Protein AF-A0A6N7IDD4-F1 (afdb_monomer_lite)

Structure (mmCIF, N/CA/C/O backbone):
data_AF-A0A6N7IDD4-F1
#
_entry.id   AF-A0A6N7IDD4-F1
#
loop_
_atom_site.group_PDB
_atom_site.id
_atom_site.type_symbol
_atom_site.label_atom_id
_atom_site.label_alt_id
_atom_site.label_comp_id
_atom_site.label_asym_id
_atom_site.label_entity_id
_atom_site.label_seq_id
_atom_site.pdbx_PDB_ins_code
_atom_site.Cartn_x
_atom_site.Cartn_y
_atom_site.Cartn_z
_atom_site.occupancy
_atom_site.B_iso_or_equiv
_atom_site.auth_seq_id
_atom_site.auth_comp_id
_atom_site.auth_asym_id
_atom_site.auth_atom_id
_atom_site.pdbx_PDB_model_num
ATOM 1 N N . MET A 1 1 ? -12.975 40.040 -23.664 1.00 35.69 1 MET A N 1
ATOM 2 C CA . MET A 1 1 ? -12.461 38.823 -24.323 1.00 35.69 1 MET A CA 1
ATOM 3 C C . MET A 1 1 ? -10.948 38.962 -24.299 1.00 35.69 1 MET A C 1
ATOM 5 O O . MET A 1 1 ? -10.436 39.819 -25.000 1.00 35.69 1 MET A O 1
ATOM 9 N N . VAL A 1 2 ? -10.286 38.332 -23.324 1.00 35.81 2 VAL A N 1
ATOM 10 C CA . VAL A 1 2 ? -8.895 38.645 -22.943 1.00 35.81 2 VAL A CA 1
ATOM 11 C C . VAL A 1 2 ? -7.975 37.572 -23.513 1.00 35.81 2 VAL A C 1
ATOM 13 O O . VAL A 1 2 ? -8.141 36.395 -23.203 1.00 35.81 2 VAL A O 1
ATOM 16 N N . GLU A 1 3 ? -7.048 37.994 -24.367 1.00 39.72 3 GLU A N 1
ATOM 17 C CA . GLU A 1 3 ? -5.999 37.174 -24.970 1.00 39.72 3 GLU A CA 1
ATOM 18 C C . GLU A 1 3 ? -4.952 36.795 -23.913 1.00 39.72 3 GLU A C 1
ATOM 20 O O . GLU A 1 3 ? -4.379 37.665 -23.254 1.00 39.72 3 GLU A O 1
ATOM 25 N N . TRP A 1 4 ? -4.687 35.498 -23.751 1.00 29.59 4 TRP A N 1
ATOM 26 C CA . TRP A 1 4 ? -3.621 34.998 -22.884 1.00 29.59 4 TRP A CA 1
ATOM 27 C C . TRP A 1 4 ? -2.381 34.690 -23.724 1.00 29.59 4 TRP A C 1
ATOM 29 O O . TRP A 1 4 ? -2.370 33.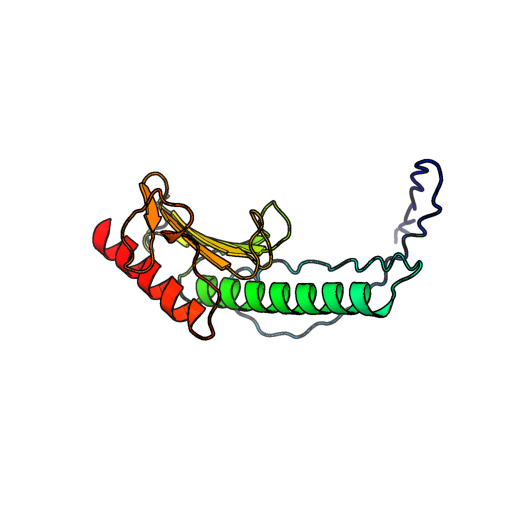772 -24.538 1.00 29.59 4 TRP A O 1
ATOM 39 N N . TRP A 1 5 ? -1.328 35.478 -23.514 1.00 35.47 5 TRP A N 1
ATOM 40 C CA . TRP A 1 5 ? 0.015 35.221 -24.026 1.00 35.47 5 TRP A CA 1
ATOM 41 C C . TRP A 1 5 ? 0.727 34.198 -23.132 1.00 35.47 5 TRP A C 1
ATOM 43 O O . TRP A 1 5 ? 1.014 34.484 -21.968 1.00 35.47 5 TRP A O 1
ATOM 53 N N . THR A 1 6 ? 1.082 33.033 -23.671 1.00 40.97 6 THR A N 1
ATOM 54 C CA . THR A 1 6 ? 1.948 32.064 -22.981 1.00 40.97 6 THR A CA 1
ATOM 55 C C . THR A 1 6 ? 3.406 32.520 -23.086 1.00 40.97 6 THR A C 1
ATOM 57 O O . THR A 1 6 ? 4.020 32.462 -24.150 1.00 40.97 6 THR A O 1
ATOM 60 N N . ARG A 1 7 ? 3.982 33.002 -21.978 1.00 33.78 7 ARG A N 1
ATOM 61 C CA . ARG A 1 7 ? 5.420 33.304 -21.874 1.00 33.78 7 ARG A CA 1
ATOM 62 C C . ARG A 1 7 ? 6.215 32.009 -21.693 1.00 33.78 7 ARG A C 1
ATOM 64 O O . ARG A 1 7 ? 6.187 31.415 -20.620 1.00 33.78 7 ARG A O 1
ATOM 71 N N . VAL A 1 8 ? 6.981 31.623 -22.711 1.00 34.56 8 VAL A N 1
ATOM 72 C CA . VAL A 1 8 ? 8.022 30.589 -22.610 1.00 34.56 8 VAL A CA 1
ATOM 73 C C . VAL A 1 8 ? 9.235 31.193 -21.898 1.00 34.56 8 VAL A C 1
ATOM 75 O O . VAL A 1 8 ? 9.776 32.211 -22.332 1.00 34.56 8 VAL A O 1
ATOM 78 N N . ARG A 1 9 ? 9.651 30.600 -20.775 1.00 32.38 9 ARG A N 1
ATOM 79 C CA . ARG A 1 9 ? 10.852 31.002 -20.031 1.00 32.38 9 ARG A CA 1
ATOM 80 C C . ARG A 1 9 ? 11.969 30.007 -20.345 1.00 32.38 9 ARG A C 1
ATOM 82 O O . ARG A 1 9 ? 11.974 28.895 -19.834 1.00 32.38 9 ARG A O 1
ATOM 89 N N . THR A 1 10 ? 12.906 30.411 -21.196 1.00 33.56 10 THR A N 1
ATOM 90 C CA . THR A 1 10 ? 14.133 29.657 -21.482 1.00 33.56 10 THR A CA 1
ATOM 91 C C . THR A 1 10 ? 15.053 29.719 -20.265 1.00 33.56 10 THR A C 1
ATOM 93 O O . THR A 1 10 ? 15.532 30.796 -19.911 1.00 33.56 10 THR A O 1
ATOM 96 N N . VAL A 1 11 ? 15.304 28.584 -19.613 1.00 31.11 11 VAL A N 1
ATOM 97 C CA . VAL A 1 11 ? 16.362 28.459 -18.601 1.00 31.11 11 VAL A CA 1
ATOM 98 C C . VAL A 1 11 ? 17.594 27.884 -19.294 1.00 31.11 11 VAL A C 1
ATOM 100 O O . VAL A 1 11 ? 17.618 26.725 -19.691 1.00 31.11 11 VAL A O 1
ATOM 103 N N . LEU A 1 12 ? 18.604 28.733 -19.477 1.00 25.69 12 LEU A N 1
ATOM 104 C CA . LEU A 1 12 ? 19.916 28.364 -19.999 1.00 25.69 12 LEU A CA 1
ATOM 105 C C . LEU A 1 12 ? 20.756 27.804 -18.843 1.00 25.69 12 LEU A C 1
ATOM 107 O O . LEU A 1 12 ? 21.299 28.562 -18.043 1.00 25.69 12 LEU A O 1
ATOM 111 N N . VAL A 1 13 ? 20.860 26.478 -18.755 1.00 32.22 13 VAL A N 1
ATOM 112 C CA . VAL A 1 13 ? 21.960 25.817 -18.040 1.00 32.22 13 VAL A CA 1
ATOM 113 C C . VAL A 1 13 ? 22.986 25.419 -19.095 1.00 32.22 13 VAL A C 1
ATOM 115 O O . VAL A 1 13 ? 22.638 24.878 -20.143 1.00 32.22 13 VAL A O 1
ATOM 118 N N . ALA A 1 14 ? 24.238 25.796 -18.854 1.00 32.88 14 ALA A N 1
ATOM 119 C CA . ALA A 1 14 ? 25.341 25.697 -19.795 1.00 32.88 14 ALA A CA 1
ATOM 120 C C . ALA A 1 14 ? 25.408 24.332 -20.511 1.00 32.88 14 ALA A C 1
ATOM 122 O O . ALA A 1 14 ? 25.533 23.292 -19.872 1.00 32.88 14 ALA A O 1
ATOM 123 N N . GLY A 1 15 ? 25.391 24.366 -21.847 1.00 32.06 15 GLY A N 1
ATOM 124 C CA . GLY A 1 15 ? 25.957 23.305 -22.685 1.00 32.06 15 GLY A CA 1
ATOM 125 C C . GLY A 1 15 ? 24.998 22.358 -23.407 1.00 32.06 15 GLY A C 1
ATOM 126 O O . GLY A 1 15 ? 25.476 21.619 -24.260 1.00 32.06 15 GLY A O 1
ATOM 127 N N . VAL A 1 16 ? 23.683 22.388 -23.164 1.00 29.36 16 VAL A N 1
ATOM 128 C CA . VAL A 1 16 ? 22.713 21.591 -23.944 1.00 29.36 16 VAL A CA 1
ATOM 129 C C . VAL A 1 16 ? 21.457 22.420 -24.193 1.00 29.36 16 VAL A C 1
ATOM 131 O O . VAL A 1 16 ? 20.742 22.783 -23.262 1.00 29.36 16 VAL A O 1
ATOM 134 N N . ALA A 1 17 ? 21.182 22.741 -25.458 1.00 31.17 17 ALA A N 1
ATOM 135 C CA . ALA A 1 17 ? 19.920 23.351 -25.856 1.00 31.17 17 ALA A CA 1
ATOM 136 C C . ALA A 1 17 ? 18.807 22.294 -25.769 1.00 31.17 17 ALA A C 1
ATOM 138 O O . ALA A 1 17 ? 18.526 21.593 -26.736 1.00 31.17 17 ALA A O 1
ATOM 139 N N . ALA A 1 18 ? 18.193 22.150 -24.595 1.00 32.88 18 ALA A N 1
ATOM 140 C CA . ALA A 1 18 ? 16.966 21.382 -24.448 1.00 32.88 18 ALA A CA 1
ATOM 141 C C . ALA A 1 18 ? 15.795 22.232 -24.963 1.00 32.88 18 ALA A C 1
ATOM 143 O O . ALA A 1 18 ? 15.395 23.213 -24.333 1.00 32.88 18 ALA A O 1
ATOM 144 N N . ILE A 1 19 ? 15.264 21.881 -26.134 1.00 32.31 19 ILE A N 1
ATOM 145 C CA . ILE A 1 19 ? 13.987 22.413 -26.612 1.00 32.31 19 ILE A CA 1
ATOM 146 C C . ILE A 1 19 ? 12.893 21.583 -25.940 1.00 32.31 19 ILE A C 1
ATOM 148 O O . ILE A 1 19 ? 12.692 20.418 -26.273 1.00 32.31 19 ILE A O 1
ATOM 152 N N . LEU A 1 20 ? 12.202 22.185 -24.973 1.00 31.09 20 LEU A N 1
ATOM 153 C CA . LEU A 1 20 ? 11.017 21.605 -24.352 1.00 31.09 20 LEU A CA 1
ATOM 154 C C . LEU A 1 20 ? 9.828 21.837 -25.298 1.00 31.09 20 LEU A C 1
ATOM 156 O O . LEU A 1 20 ? 9.306 22.949 -25.377 1.00 31.09 20 LEU A O 1
ATOM 160 N N . VAL A 1 21 ? 9.426 20.815 -26.053 1.00 30.12 21 VAL A N 1
ATOM 161 C CA . VAL A 1 21 ? 8.159 20.836 -26.798 1.00 30.12 21 VAL A CA 1
ATOM 162 C C . VAL A 1 21 ? 7.121 20.110 -25.953 1.00 30.12 21 VAL A C 1
ATOM 164 O O . VAL A 1 21 ? 7.174 18.892 -25.816 1.00 30.12 21 VAL A O 1
ATOM 167 N N . ALA A 1 22 ? 6.192 20.863 -25.367 1.00 29.69 22 ALA A N 1
ATOM 168 C CA . ALA A 1 22 ? 5.009 20.299 -24.732 1.00 29.69 22 ALA A CA 1
ATOM 169 C C . ALA A 1 22 ? 4.040 19.842 -25.834 1.00 29.69 22 ALA A C 1
ATOM 171 O O . ALA A 1 22 ? 3.419 20.671 -26.503 1.00 29.69 22 ALA A O 1
ATOM 172 N N . ALA A 1 23 ? 3.951 18.532 -26.057 1.00 34.47 23 ALA A N 1
ATOM 173 C CA . ALA A 1 23 ? 2.917 17.943 -26.893 1.00 34.47 23 ALA A CA 1
ATOM 174 C C . ALA A 1 23 ? 1.685 17.681 -26.018 1.00 34.47 23 ALA A C 1
ATOM 176 O O . ALA A 1 23 ? 1.698 16.806 -25.160 1.00 34.47 23 ALA A O 1
ATOM 177 N N . ALA A 1 24 ? 0.632 18.470 -26.220 1.00 30.22 24 ALA A N 1
ATOM 178 C CA . ALA A 1 24 ? -0.683 18.179 -25.673 1.00 30.22 24 ALA A CA 1
ATOM 179 C C . ALA A 1 24 ? -1.329 17.082 -26.531 1.00 30.22 24 ALA A C 1
ATOM 181 O O . ALA A 1 24 ? -1.693 17.337 -27.679 1.00 30.22 24 ALA A O 1
ATOM 182 N N . SER A 1 25 ? -1.483 15.876 -25.992 1.00 35.00 25 SER A N 1
ATOM 183 C CA . SER A 1 25 ? -2.383 14.869 -26.555 1.00 35.00 25 SER A CA 1
ATOM 184 C C . SER A 1 25 ? -3.515 14.633 -25.569 1.00 35.00 25 SER A C 1
ATOM 186 O O . SER A 1 25 ? -3.345 13.972 -24.551 1.00 35.00 25 SER A O 1
ATOM 188 N N . GLY A 1 26 ? -4.667 15.232 -25.873 1.00 37.22 26 GLY A N 1
ATOM 189 C CA . GLY A 1 26 ? -5.915 14.935 -25.192 1.00 37.22 26 GLY A CA 1
ATOM 190 C C . GLY A 1 26 ? -6.386 13.520 -25.519 1.00 37.22 26 GLY A C 1
ATOM 191 O O . GLY A 1 26 ? -6.411 13.121 -26.682 1.00 37.22 26 GLY A O 1
ATOM 192 N N . GLY A 1 27 ? -6.798 12.799 -24.484 1.00 29.11 27 GLY A N 1
ATOM 193 C CA . GLY A 1 27 ? -7.501 11.529 -24.576 1.00 29.11 27 GLY A CA 1
ATOM 194 C C . GLY A 1 27 ? -8.501 11.458 -23.433 1.00 29.11 27 GLY A C 1
ATOM 195 O O . GLY A 1 27 ? -8.142 11.136 -22.311 1.00 29.11 27 GLY A O 1
ATOM 196 N N . GLY A 1 28 ? -9.749 11.837 -23.704 1.00 33.78 28 GLY A N 1
ATOM 197 C CA . GLY A 1 28 ? -10.853 11.575 -22.791 1.00 33.78 28 GLY A CA 1
ATOM 198 C C . GLY A 1 28 ? -11.395 10.169 -23.020 1.00 33.78 28 GLY A C 1
ATOM 199 O O . GLY A 1 28 ? -11.605 9.775 -24.165 1.00 33.78 28 GLY A O 1
ATOM 200 N N . CYS A 1 29 ? -11.704 9.459 -21.940 1.00 28.16 29 CYS A N 1
ATOM 201 C CA . CYS A 1 29 ? -12.759 8.455 -21.939 1.00 28.16 29 CYS A CA 1
ATOM 202 C C . CYS A 1 29 ? -13.525 8.576 -20.617 1.00 28.16 29 CYS A C 1
ATOM 204 O O . CYS A 1 29 ? -12.927 8.681 -19.550 1.00 28.16 29 CYS A O 1
ATOM 206 N N . GLY A 1 30 ? -14.847 8.699 -20.720 1.00 30.27 30 GLY A N 1
ATOM 207 C CA . GLY A 1 30 ? -15.741 8.969 -19.601 1.00 30.27 30 GLY A CA 1
ATOM 208 C C . GLY A 1 30 ? -16.206 7.707 -18.881 1.00 30.27 30 GLY A C 1
ATOM 209 O O . GLY A 1 30 ? -16.253 6.627 -19.460 1.00 30.27 30 GLY A O 1
ATOM 210 N N . GLY A 1 31 ? -16.636 7.892 -17.636 1.00 28.02 31 GLY A N 1
ATOM 211 C CA . GLY A 1 31 ? -17.342 6.894 -16.836 1.00 28.02 31 GLY A CA 1
ATOM 212 C C . GLY A 1 31 ? -17.355 7.340 -15.380 1.00 28.02 31 GLY A C 1
ATOM 213 O O . GLY A 1 31 ? -16.343 7.250 -14.703 1.00 28.02 31 GLY A O 1
ATOM 214 N N . GLY A 1 32 ? -18.459 7.936 -14.932 1.00 32.06 32 GLY A N 1
ATOM 215 C CA . GLY A 1 32 ? -18.554 8.545 -13.609 1.00 32.06 32 GLY A CA 1
ATOM 216 C C . GLY A 1 32 ? -18.786 7.526 -12.497 1.00 32.06 32 GLY A C 1
ATOM 217 O O . GLY A 1 32 ? -19.633 6.649 -12.637 1.00 32.06 32 GLY A O 1
ATOM 218 N N . SER A 1 33 ? -18.116 7.714 -11.364 1.00 34.66 33 SER A N 1
ATOM 219 C CA . SER A 1 33 ? -18.722 7.883 -10.035 1.00 34.66 33 SER A CA 1
ATOM 220 C C . SER A 1 33 ? -17.643 8.396 -9.082 1.00 34.66 33 SER A C 1
ATOM 222 O O . SER A 1 33 ? -16.458 8.151 -9.265 1.00 34.66 33 SER A O 1
ATOM 224 N N . SER A 1 34 ? -18.048 9.255 -8.160 1.00 36.44 34 SER A N 1
ATOM 225 C CA . SER A 1 34 ? -17.196 10.151 -7.383 1.00 36.44 34 SER A CA 1
ATOM 226 C C . SER A 1 34 ? -16.354 9.428 -6.327 1.00 36.44 34 SER A C 1
ATOM 228 O O . SER A 1 34 ? -16.750 9.369 -5.170 1.00 36.44 34 SER A O 1
ATOM 230 N N . ALA A 1 35 ? -15.168 8.978 -6.725 1.00 39.84 35 ALA A N 1
ATOM 231 C CA . ALA A 1 35 ? -13.977 8.837 -5.891 1.00 39.84 35 ALA A CA 1
ATOM 232 C C . ALA A 1 35 ? -12.785 9.333 -6.730 1.00 39.84 35 ALA A C 1
ATOM 234 O O . ALA A 1 35 ? -12.762 9.182 -7.952 1.00 39.84 35 ALA A O 1
ATOM 235 N N . GLY A 1 36 ? -11.861 10.079 -6.125 1.00 51.00 36 GLY A N 1
ATOM 236 C CA . GLY A 1 36 ? -10.812 10.783 -6.865 1.00 51.00 36 GLY A CA 1
ATOM 237 C C . GLY A 1 36 ? -9.901 9.818 -7.624 1.00 51.00 36 GLY A C 1
ATOM 238 O O . GLY A 1 36 ? -9.132 9.092 -7.003 1.00 51.00 36 GLY A O 1
ATOM 239 N N . THR A 1 37 ? -9.945 9.854 -8.957 1.00 64.44 37 THR A N 1
ATOM 240 C CA . THR A 1 37 ? -9.039 9.084 -9.821 1.00 64.44 37 THR A CA 1
ATOM 241 C C . THR A 1 37 ? -7.583 9.364 -9.451 1.00 64.44 37 THR A C 1
ATOM 243 O O . THR A 1 37 ? -7.217 10.533 -9.262 1.00 64.44 37 THR A O 1
ATOM 246 N N . CYS A 1 38 ? -6.738 8.328 -9.395 1.00 72.00 38 CYS A N 1
ATOM 247 C CA . CYS A 1 38 ? -5.300 8.505 -9.192 1.00 72.00 38 CYS A CA 1
ATOM 248 C C . CYS A 1 38 ? -4.748 9.516 -10.221 1.00 72.00 38 CYS A C 1
ATOM 250 O O . CYS A 1 38 ? -5.049 9.386 -11.412 1.00 72.00 38 CYS A O 1
ATOM 252 N N . PRO A 1 39 ? -3.942 10.515 -9.807 1.00 70.38 39 PRO A N 1
ATOM 253 C CA . PRO A 1 39 ? -3.350 11.460 -10.746 1.00 70.38 39 PRO A CA 1
ATOM 254 C C . PRO A 1 39 ? -2.457 10.720 -11.743 1.00 70.38 39 PRO A C 1
ATOM 256 O O . PRO A 1 39 ? -1.569 9.958 -11.355 1.00 70.38 39 PRO A O 1
ATOM 259 N N . GLU A 1 40 ? -2.688 10.955 -13.029 1.00 62.06 40 GLU A N 1
ATOM 260 C CA . GLU A 1 40 ? -1.846 10.411 -14.086 1.00 62.06 40 GLU A CA 1
ATOM 261 C C . GLU A 1 40 ? -0.441 11.018 -13.993 1.00 62.06 40 GLU A C 1
ATOM 263 O O . GLU A 1 40 ? -0.279 12.225 -13.783 1.00 62.06 40 GLU A O 1
ATOM 268 N N . VAL A 1 41 ? 0.590 10.180 -14.113 1.00 57.91 41 VAL A N 1
ATOM 269 C CA . VAL A 1 41 ? 1.945 10.691 -14.311 1.00 57.91 41 VAL A CA 1
ATOM 270 C C . VAL A 1 41 ? 2.045 11.099 -15.764 1.00 57.91 41 VAL A C 1
ATOM 272 O O . VAL A 1 41 ? 2.087 10.249 -16.647 1.00 57.91 41 VAL A O 1
ATOM 275 N N . GLU A 1 42 ? 2.091 12.406 -16.008 1.00 48.88 42 GLU A N 1
ATOM 276 C CA . GLU A 1 42 ? 2.418 12.951 -17.320 1.00 48.88 42 GLU A CA 1
ATOM 277 C C . GLU A 1 42 ? 3.863 12.543 -17.631 1.00 48.88 42 GLU A C 1
ATOM 279 O O . GLU A 1 42 ? 4.827 13.207 -17.239 1.00 48.88 42 GLU A O 1
ATOM 284 N N . ASN A 1 43 ? 4.022 11.379 -18.261 1.00 46.66 43 ASN A N 1
ATOM 285 C CA . ASN A 1 43 ? 5.306 10.850 -18.679 1.00 46.66 43 ASN A CA 1
ATOM 286 C C . ASN A 1 43 ? 5.857 11.760 -19.781 1.00 46.66 43 ASN A C 1
ATOM 288 O O . ASN A 1 43 ? 5.685 11.529 -20.976 1.00 46.66 43 ASN A O 1
ATOM 292 N N . GLY A 1 44 ? 6.544 12.824 -19.368 1.00 40.22 44 GLY A N 1
ATOM 293 C CA . GLY A 1 44 ? 7.421 13.610 -20.216 1.00 40.22 44 GLY A CA 1
ATOM 294 C C . GLY A 1 44 ? 8.614 12.757 -20.625 1.00 40.22 44 GLY A C 1
ATOM 295 O O . GLY A 1 44 ? 9.707 12.915 -20.082 1.00 40.22 44 GLY A O 1
ATOM 296 N N . ALA A 1 45 ? 8.410 11.851 -21.581 1.00 40.66 45 ALA A N 1
ATOM 297 C CA . ALA A 1 45 ? 9.470 11.138 -22.272 1.00 40.66 45 ALA A CA 1
ATOM 298 C C . ALA A 1 45 ? 10.268 12.142 -23.120 1.00 40.66 45 ALA A C 1
ATOM 300 O O . ALA A 1 45 ? 10.124 12.241 -24.338 1.00 40.66 45 ALA A O 1
ATOM 301 N N . ALA A 1 46 ? 11.122 12.929 -22.466 1.00 35.84 46 ALA A N 1
ATOM 302 C CA . ALA A 1 46 ? 12.195 13.644 -23.127 1.00 35.84 46 ALA A CA 1
ATOM 303 C C . ALA A 1 46 ? 13.214 12.598 -23.592 1.00 35.84 46 ALA A C 1
ATOM 305 O O . ALA A 1 46 ? 14.158 12.254 -22.880 1.00 35.84 46 ALA A O 1
ATOM 306 N N . ALA A 1 47 ? 12.993 12.067 -24.794 1.00 36.91 47 ALA A N 1
ATOM 307 C CA . ALA A 1 47 ? 13.963 11.270 -25.521 1.00 36.91 47 ALA A CA 1
ATOM 308 C C . ALA A 1 47 ? 15.192 12.142 -25.829 1.00 36.91 47 ALA A C 1
ATOM 310 O O . ALA A 1 47 ? 15.296 12.771 -26.882 1.00 36.91 47 ALA A O 1
ATOM 311 N N . LEU A 1 48 ? 16.138 12.202 -24.892 1.00 35.03 48 LEU A N 1
ATOM 312 C CA . LEU A 1 48 ? 17.493 12.660 -25.167 1.00 35.03 48 LEU A CA 1
ATOM 313 C C . LEU A 1 48 ? 18.200 11.540 -25.926 1.00 35.03 48 LEU A C 1
ATOM 315 O O . LEU A 1 48 ? 18.823 10.651 -25.352 1.00 35.03 48 LEU A O 1
ATOM 319 N N . GLY A 1 49 ? 18.051 11.563 -27.247 1.00 41.41 49 GLY A N 1
ATOM 320 C CA . GLY A 1 49 ? 18.857 10.736 -28.124 1.00 41.41 49 GLY A CA 1
ATOM 321 C C . GLY A 1 49 ? 20.316 11.166 -28.039 1.00 41.41 49 GLY A C 1
ATOM 322 O O . GLY A 1 49 ? 20.603 12.335 -28.260 1.00 41.41 49 GLY A O 1
ATOM 323 N N . LEU A 1 50 ? 21.213 10.222 -27.749 1.00 40.12 50 LEU A N 1
ATOM 324 C CA . LEU A 1 50 ? 22.539 10.087 -28.363 1.00 40.12 50 LEU A CA 1
ATOM 325 C C . LEU A 1 50 ? 23.169 8.752 -27.918 1.00 40.12 50 LEU A C 1
ATOM 327 O O . LEU A 1 50 ? 23.539 8.575 -26.764 1.00 40.12 50 LEU A O 1
ATOM 331 N N . ALA A 1 51 ? 23.287 7.847 -28.896 1.00 37.97 51 ALA A N 1
ATOM 332 C CA . ALA A 1 51 ? 24.167 6.674 -28.938 1.00 37.97 51 ALA A CA 1
ATOM 333 C C . ALA A 1 51 ? 23.873 5.461 -28.022 1.00 37.97 51 ALA A C 1
ATOM 335 O O . ALA A 1 51 ? 24.796 4.973 -27.404 1.00 37.97 51 ALA A O 1
ATOM 336 N N . ASP A 1 52 ? 22.635 4.940 -27.972 1.00 44.12 52 ASP A N 1
ATOM 337 C CA . ASP A 1 52 ? 22.305 3.518 -27.642 1.00 44.12 52 ASP A CA 1
ATOM 338 C C . ASP A 1 52 ? 20.768 3.291 -27.726 1.00 44.12 52 ASP A C 1
ATOM 340 O O . ASP A 1 52 ? 20.098 2.784 -26.824 1.00 44.12 52 ASP A O 1
ATOM 344 N N . GLY A 1 53 ? 20.165 3.777 -28.820 1.00 44.38 53 GLY A N 1
ATOM 345 C CA . GLY A 1 53 ? 18.740 4.144 -28.903 1.00 44.38 53 GLY A CA 1
ATOM 346 C C . GLY A 1 53 ? 17.705 3.033 -28.693 1.00 44.38 53 GLY A C 1
ATOM 347 O O . GLY A 1 53 ? 16.558 3.343 -28.389 1.00 44.38 53 GLY A O 1
ATOM 348 N N . THR A 1 54 ? 18.071 1.757 -28.800 1.00 44.94 54 THR A N 1
ATOM 349 C CA . THR A 1 54 ? 17.122 0.656 -28.564 1.00 44.94 54 THR A CA 1
ATOM 350 C C . THR A 1 54 ? 16.930 0.381 -27.074 1.00 44.94 54 THR A C 1
ATOM 352 O O . THR A 1 54 ? 15.815 0.120 -26.644 1.00 44.94 54 THR A O 1
ATOM 355 N N . ARG A 1 55 ? 17.984 0.488 -26.255 1.00 38.84 55 ARG A N 1
ATOM 356 C CA . ARG A 1 55 ? 17.896 0.163 -24.821 1.00 38.84 55 ARG A CA 1
ATOM 357 C C . ARG A 1 55 ? 17.191 1.245 -24.015 1.00 38.84 55 ARG A C 1
ATOM 359 O O . ARG A 1 55 ? 16.407 0.925 -23.136 1.00 38.84 55 ARG A O 1
ATOM 366 N N . ALA A 1 56 ? 17.433 2.515 -24.331 1.00 45.62 56 ALA A N 1
ATOM 367 C CA . ALA A 1 56 ? 16.790 3.624 -23.629 1.00 45.62 56 ALA A CA 1
ATOM 368 C C . ALA A 1 56 ? 15.285 3.728 -23.935 1.00 45.62 56 ALA A C 1
ATOM 370 O O . ALA A 1 56 ? 14.509 4.051 -23.043 1.0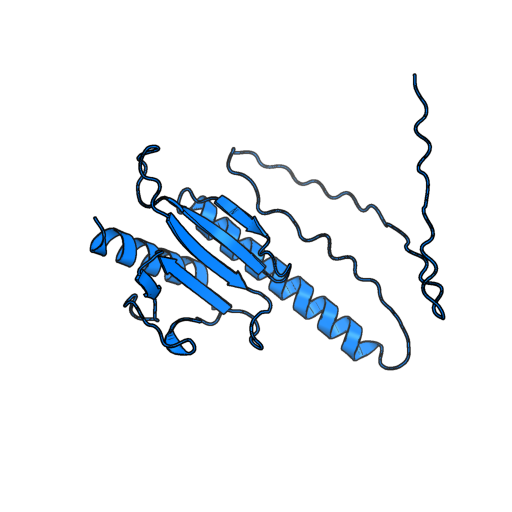0 45.62 56 ALA A O 1
ATOM 371 N N . ALA A 1 57 ? 14.872 3.435 -25.173 1.00 42.00 57 ALA A N 1
ATOM 372 C CA . ALA A 1 57 ? 13.460 3.423 -25.550 1.00 42.00 57 ALA A CA 1
ATOM 373 C C . ALA A 1 57 ? 12.704 2.251 -24.908 1.00 42.00 57 ALA A C 1
ATOM 375 O O . ALA A 1 57 ? 11.596 2.449 -24.427 1.00 42.00 57 ALA A O 1
ATOM 376 N N . VAL A 1 58 ? 13.326 1.066 -24.852 1.00 48.03 58 VAL A N 1
ATOM 377 C CA . VAL A 1 58 ? 12.764 -0.113 -24.173 1.00 48.03 58 VAL A CA 1
ATOM 378 C C . VAL A 1 58 ? 12.607 0.160 -22.676 1.00 48.03 58 VAL A C 1
ATOM 380 O O . VAL A 1 58 ? 11.496 0.111 -22.179 1.00 48.03 58 VAL A O 1
ATOM 383 N N . LEU A 1 59 ? 13.652 0.647 -21.996 1.00 55.72 59 LEU A N 1
ATOM 384 C CA . LEU A 1 59 ? 13.574 0.984 -20.565 1.00 55.72 59 LEU A CA 1
ATOM 385 C C . LEU A 1 59 ? 12.539 2.074 -20.230 1.00 55.72 59 LEU A C 1
ATOM 387 O O . LEU A 1 59 ? 12.021 2.105 -19.116 1.00 55.72 59 LEU A O 1
ATOM 391 N N . ALA A 1 60 ? 12.271 3.002 -21.153 1.00 57.84 60 ALA A N 1
ATOM 392 C CA . ALA A 1 60 ? 11.227 4.009 -20.976 1.00 57.84 60 ALA A CA 1
ATOM 393 C C . ALA A 1 60 ? 9.818 3.435 -21.198 1.00 57.84 60 ALA A C 1
ATOM 395 O O . ALA A 1 60 ? 8.882 3.893 -20.547 1.00 57.84 60 ALA A O 1
ATOM 396 N N . ALA A 1 61 ? 9.676 2.455 -22.097 1.00 60.25 61 ALA A N 1
ATOM 397 C CA . ALA A 1 61 ? 8.428 1.736 -22.324 1.00 60.25 61 ALA A CA 1
ATOM 398 C C . ALA A 1 61 ? 8.100 0.809 -21.145 1.00 60.25 61 ALA A C 1
ATOM 400 O O . ALA A 1 61 ? 7.031 0.971 -20.568 1.00 60.25 61 ALA A O 1
ATOM 401 N N . ASP A 1 62 ? 9.054 -0.023 -20.703 1.00 62.41 62 ASP A N 1
ATOM 402 C CA . ASP A 1 62 ? 8.892 -0.911 -19.540 1.00 62.41 62 ASP A CA 1
ATOM 403 C C . ASP A 1 62 ? 8.479 -0.107 -18.294 1.00 62.41 62 ASP A C 1
ATOM 405 O O . ASP A 1 62 ? 7.520 -0.435 -17.606 1.00 62.41 62 ASP A O 1
ATOM 409 N N . PHE A 1 63 ? 9.131 1.038 -18.052 1.00 68.81 63 PHE A N 1
ATOM 410 C CA . PHE A 1 63 ? 8.768 1.909 -16.931 1.00 68.81 63 PHE A CA 1
ATOM 411 C C . PHE A 1 63 ? 7.364 2.520 -17.066 1.00 68.81 63 PHE A C 1
ATOM 413 O O . PHE A 1 63 ? 6.708 2.782 -16.058 1.00 68.81 63 PHE A O 1
ATOM 420 N N . SER A 1 64 ? 6.907 2.786 -18.293 1.00 76.94 64 SER A N 1
ATOM 421 C CA . SER A 1 64 ? 5.549 3.276 -18.537 1.00 76.94 64 SER A CA 1
ATOM 422 C C . SER A 1 64 ? 4.515 2.194 -18.233 1.00 76.94 64 SER A C 1
ATOM 424 O O . SER A 1 64 ? 3.508 2.501 -17.601 1.00 76.94 64 SER A O 1
ATOM 426 N N . GLU A 1 65 ? 4.777 0.952 -18.642 1.00 81.94 65 GLU A N 1
ATOM 427 C CA . GLU A 1 65 ? 3.917 -0.207 -18.373 1.00 81.94 65 GLU A CA 1
ATOM 428 C C . GLU A 1 65 ? 3.859 -0.511 -16.868 1.00 81.94 65 GLU A C 1
ATOM 430 O O . GLU A 1 65 ? 2.776 -0.667 -16.307 1.00 81.94 65 GLU A O 1
ATOM 435 N N . ASP A 1 66 ? 5.002 -0.475 -16.180 1.00 86.19 66 ASP A N 1
ATOM 436 C CA . ASP A 1 66 ? 5.083 -0.652 -14.726 1.00 86.19 66 ASP A CA 1
ATOM 437 C C . ASP A 1 66 ? 4.315 0.436 -13.959 1.00 86.19 66 ASP A C 1
ATOM 439 O O . ASP A 1 66 ? 3.666 0.173 -12.943 1.00 86.19 66 ASP A O 1
ATOM 443 N N . MET A 1 67 ? 4.380 1.684 -14.431 1.00 86.62 67 MET A N 1
ATOM 444 C CA . MET A 1 67 ? 3.643 2.801 -13.838 1.00 86.62 67 MET A CA 1
ATOM 445 C C . MET A 1 67 ? 2.137 2.697 -14.078 1.00 86.62 67 MET A C 1
ATOM 447 O O . MET A 1 67 ? 1.373 3.025 -13.170 1.00 86.62 67 MET A O 1
ATOM 451 N N . GLU A 1 68 ? 1.719 2.252 -15.263 1.00 87.62 68 GLU A N 1
ATOM 452 C CA . GLU A 1 68 ? 0.312 1.995 -15.579 1.00 87.62 68 GLU A CA 1
ATOM 453 C C . GLU A 1 68 ? -0.229 0.864 -14.698 1.00 87.62 68 GLU A C 1
ATOM 455 O O . GLU A 1 68 ? -1.192 1.068 -13.963 1.00 87.62 68 GLU A O 1
ATOM 460 N N . ARG A 1 69 ? 0.491 -0.260 -14.606 1.00 89.44 69 ARG A N 1
ATOM 461 C CA . ARG A 1 69 ? 0.131 -1.369 -13.713 1.00 89.44 69 ARG A CA 1
ATOM 462 C C . ARG A 1 69 ? 0.063 -0.938 -12.246 1.00 89.44 69 ARG A C 1
ATOM 464 O O . ARG A 1 69 ? -0.876 -1.286 -11.533 1.00 89.44 69 ARG A O 1
ATOM 471 N N . ALA A 1 70 ? 1.038 -0.160 -11.775 1.00 91.00 70 ALA A N 1
ATOM 472 C CA . ALA A 1 70 ? 1.039 0.349 -10.404 1.00 91.00 70 ALA A CA 1
ATOM 473 C C . ALA A 1 70 ? -0.127 1.314 -10.131 1.00 91.00 70 ALA A C 1
ATOM 475 O O . ALA A 1 70 ? -0.611 1.372 -8.998 1.00 91.00 70 ALA A O 1
ATOM 476 N N . ARG A 1 71 ? -0.556 2.085 -11.139 1.00 92.50 71 ARG A N 1
ATOM 477 C CA . ARG A 1 71 ? -1.731 2.957 -11.056 1.00 92.50 71 ARG A CA 1
ATOM 478 C C . ARG A 1 71 ? -2.998 2.128 -10.932 1.00 92.50 71 ARG A C 1
ATOM 480 O O . ARG A 1 71 ? -3.765 2.399 -10.015 1.00 92.50 71 ARG A O 1
ATOM 487 N N . ASP A 1 72 ? -3.183 1.150 -11.813 1.00 92.75 72 ASP A N 1
ATOM 488 C CA . ASP A 1 72 ? -4.389 0.323 -11.863 1.00 92.75 72 ASP A CA 1
ATOM 489 C C . ASP A 1 72 ? -4.590 -0.411 -10.536 1.00 92.75 72 ASP A C 1
ATOM 491 O O . ASP A 1 72 ? -5.626 -0.258 -9.899 1.00 92.75 72 ASP A O 1
ATOM 495 N N . ILE A 1 73 ? -3.538 -1.053 -10.016 1.00 94.62 73 ILE A N 1
ATOM 496 C CA . ILE A 1 73 ? -3.575 -1.705 -8.698 1.00 94.62 73 ILE A CA 1
ATOM 497 C C . ILE A 1 73 ? -3.905 -0.703 -7.586 1.00 94.62 73 ILE A C 1
ATOM 499 O O . ILE A 1 73 ? -4.722 -0.981 -6.713 1.00 94.62 73 ILE A O 1
ATOM 503 N N . ALA A 1 74 ? -3.256 0.467 -7.574 1.00 94.81 74 ALA A N 1
ATOM 504 C CA . ALA A 1 74 ? -3.504 1.466 -6.536 1.00 94.81 74 ALA A CA 1
ATOM 505 C C . ALA A 1 74 ? -4.926 2.037 -6.600 1.00 94.81 74 ALA A C 1
ATOM 507 O O . ALA A 1 74 ? -5.474 2.410 -5.562 1.00 94.81 74 ALA A O 1
ATOM 508 N N . GLN A 1 75 ? -5.498 2.128 -7.798 1.00 94.62 75 GLN A N 1
ATOM 509 C CA . GLN A 1 75 ? -6.858 2.591 -8.006 1.00 94.62 75 GLN A CA 1
ATOM 510 C C . GLN A 1 75 ? -7.868 1.528 -7.573 1.00 94.62 75 GLN A C 1
ATOM 512 O O . GLN A 1 75 ? -8.726 1.845 -6.758 1.00 94.62 75 GLN A O 1
ATOM 517 N N . ASP A 1 76 ? -7.687 0.273 -7.985 1.00 96.06 76 ASP A N 1
ATOM 518 C CA . ASP A 1 76 ? -8.543 -0.844 -7.575 1.00 96.06 76 ASP A CA 1
ATOM 519 C C . ASP A 1 76 ? -8.558 -1.019 -6.051 1.00 96.06 76 ASP A C 1
ATOM 521 O O . ASP A 1 76 ? -9.616 -1.195 -5.449 1.00 96.06 76 ASP A O 1
ATOM 525 N N . VAL A 1 77 ? -7.395 -0.902 -5.398 1.00 95.94 77 VAL A N 1
ATOM 526 C CA . VAL A 1 77 ? -7.304 -0.928 -3.930 1.00 95.94 77 VAL A CA 1
ATOM 527 C C . VAL A 1 77 ? -8.045 0.256 -3.315 1.00 95.94 77 VAL A C 1
ATOM 529 O O . VAL A 1 77 ? -8.769 0.070 -2.344 1.00 95.94 77 VAL A O 1
ATOM 532 N N . ALA A 1 78 ? -7.871 1.469 -3.850 1.00 94.88 78 ALA A N 1
ATOM 533 C CA . ALA A 1 78 ? -8.551 2.652 -3.329 1.00 94.88 78 ALA A CA 1
ATOM 534 C C . ALA A 1 78 ? -10.075 2.531 -3.454 1.00 94.88 78 ALA A C 1
ATOM 536 O O . ALA A 1 78 ? -10.778 2.818 -2.490 1.00 94.88 78 ALA A O 1
ATOM 537 N N . ASP A 1 79 ? -10.565 2.069 -4.601 1.00 93.94 79 ASP A N 1
ATOM 538 C CA . ASP A 1 79 ? -11.991 1.894 -4.861 1.00 93.94 79 ASP A CA 1
ATOM 539 C C . ASP A 1 79 ? -12.589 0.776 -3.990 1.00 93.94 79 ASP A C 1
ATOM 541 O O . ASP A 1 79 ? -13.699 0.918 -3.483 1.00 93.94 79 ASP A O 1
ATOM 545 N N . ALA A 1 80 ? -11.850 -0.314 -3.759 1.00 94.50 80 ALA A N 1
ATOM 546 C CA . ALA A 1 80 ? -12.305 -1.432 -2.931 1.00 94.50 80 ALA A CA 1
ATOM 547 C C . ALA A 1 80 ? -12.266 -1.153 -1.418 1.00 94.50 80 ALA A C 1
ATOM 549 O O . ALA A 1 80 ? -12.944 -1.840 -0.657 1.00 94.50 80 ALA A O 1
ATOM 550 N N . SER A 1 81 ? -11.458 -0.189 -0.970 1.00 91.44 81 SER A N 1
ATOM 551 C CA . SER A 1 81 ? -11.213 0.066 0.454 1.00 91.44 81 SER A CA 1
ATOM 552 C C . SER A 1 81 ? -11.744 1.416 0.950 1.00 91.44 81 SER A C 1
ATOM 554 O O . SER A 1 81 ? -11.305 1.862 2.014 1.00 91.44 81 SER A O 1
ATOM 556 N N . ASP A 1 82 ? -12.542 2.121 0.144 1.00 90.94 82 ASP A N 1
ATOM 557 C CA . ASP A 1 82 ? -12.945 3.522 0.369 1.00 90.94 82 ASP A CA 1
ATOM 558 C C . ASP A 1 82 ? -11.736 4.450 0.623 1.00 90.94 82 ASP A C 1
ATOM 560 O O . ASP A 1 82 ? -11.756 5.413 1.394 1.00 90.94 82 ASP A O 1
ATOM 564 N N . GLY A 1 83 ? -10.616 4.118 -0.021 1.00 91.31 83 GLY A N 1
ATOM 565 C CA . GLY A 1 83 ? -9.342 4.796 0.120 1.00 91.31 83 GLY A CA 1
ATOM 566 C C . GLY A 1 83 ? -9.187 5.993 -0.815 1.00 91.31 83 GLY A C 1
ATOM 567 O O . GLY A 1 83 ? -9.941 6.228 -1.753 1.00 91.31 83 GLY A O 1
ATOM 568 N N . THR A 1 84 ? -8.132 6.776 -0.589 1.00 92.50 84 THR A N 1
ATOM 569 C CA . THR A 1 84 ? -7.729 7.857 -1.497 1.00 92.50 84 THR A CA 1
ATOM 570 C C . THR A 1 84 ? -6.351 7.589 -2.082 1.00 92.50 84 THR A C 1
ATOM 572 O O . THR A 1 84 ? -5.355 7.517 -1.354 1.00 92.50 84 THR A O 1
ATOM 575 N N . CYS A 1 85 ? -6.275 7.536 -3.408 1.00 92.25 85 CYS A N 1
ATOM 576 C CA . CYS A 1 85 ? -5.032 7.375 -4.148 1.00 92.25 85 CYS A CA 1
ATOM 577 C C . CYS A 1 85 ? -4.341 8.717 -4.445 1.00 92.25 85 CYS A C 1
ATOM 579 O O . CYS A 1 85 ? -4.968 9.696 -4.853 1.00 92.25 85 CYS A O 1
ATOM 581 N N . LYS A 1 86 ? -3.016 8.774 -4.272 1.00 91.44 86 LYS A N 1
ATOM 582 C CA . LYS A 1 86 ? -2.166 9.916 -4.647 1.00 91.44 86 LYS A CA 1
ATOM 583 C C . LYS A 1 86 ? -0.842 9.450 -5.230 1.00 91.44 86 LYS A C 1
ATOM 585 O O . LYS A 1 86 ? -0.332 8.394 -4.867 1.00 91.44 86 LYS A O 1
ATOM 590 N N . LEU A 1 87 ? -0.227 10.286 -6.062 1.00 87.62 87 LEU A N 1
ATOM 591 C CA . LEU A 1 87 ? 1.130 10.034 -6.533 1.00 87.62 87 LEU A CA 1
ATOM 592 C C . LEU A 1 87 ? 2.111 10.007 -5.353 1.00 87.62 87 LEU A C 1
ATOM 594 O O . LEU A 1 87 ? 2.068 10.861 -4.460 1.00 87.62 87 LEU A O 1
ATOM 598 N N . ALA A 1 88 ? 3.019 9.034 -5.341 1.00 85.69 88 ALA A N 1
ATOM 599 C CA . ALA A 1 88 ? 4.099 9.013 -4.371 1.00 85.69 88 ALA A CA 1
ATOM 600 C C . ALA A 1 88 ? 5.009 10.233 -4.574 1.00 85.69 88 ALA A C 1
ATOM 602 O O . ALA A 1 88 ? 5.296 10.632 -5.698 1.00 85.69 88 ALA A O 1
ATOM 603 N N . ALA A 1 89 ? 5.550 10.784 -3.484 1.00 79.19 89 ALA A N 1
ATOM 604 C CA . ALA A 1 89 ? 6.453 11.942 -3.545 1.00 79.19 89 ALA A CA 1
ATOM 605 C C . ALA A 1 89 ? 7.707 11.715 -4.415 1.00 79.19 89 ALA A C 1
ATOM 607 O O . ALA A 1 89 ? 8.351 12.666 -4.840 1.00 79.19 89 ALA A O 1
ATOM 608 N N . THR A 1 90 ? 8.065 10.454 -4.670 1.00 77.19 90 THR A N 1
ATOM 609 C CA . THR A 1 90 ? 9.173 10.069 -5.550 1.00 77.19 90 THR A CA 1
ATOM 610 C C . THR A 1 90 ? 8.819 10.122 -7.038 1.00 77.19 90 THR A C 1
ATOM 612 O O . THR A 1 90 ? 9.731 10.013 -7.851 1.00 77.19 90 THR A O 1
ATOM 615 N N . GLY A 1 91 ? 7.534 10.236 -7.395 1.00 81.38 91 GLY A N 1
ATOM 616 C CA . GLY A 1 91 ? 7.037 10.207 -8.775 1.00 81.38 91 GLY A CA 1
ATOM 617 C C . GLY A 1 91 ? 7.160 8.847 -9.470 1.00 81.38 91 GLY A C 1
ATOM 618 O O . GLY A 1 91 ? 7.109 8.786 -10.689 1.00 81.38 91 GLY A O 1
ATOM 619 N N . LYS A 1 92 ? 7.384 7.767 -8.712 1.00 85.81 92 LYS A N 1
ATOM 620 C CA . LYS A 1 92 ? 7.704 6.420 -9.234 1.00 85.81 92 LYS A CA 1
ATOM 621 C C . LYS A 1 92 ? 6.747 5.338 -8.719 1.00 85.81 92 LYS A C 1
ATOM 623 O O . LYS A 1 92 ? 7.149 4.203 -8.468 1.00 85.81 92 LYS A O 1
ATOM 628 N N . GLY A 1 93 ? 5.518 5.740 -8.427 1.00 91.25 93 GLY A N 1
ATOM 629 C CA . GLY A 1 93 ? 4.496 4.899 -7.821 1.00 91.25 93 GLY A CA 1
ATOM 630 C C . GLY A 1 93 ? 3.401 5.723 -7.162 1.00 91.25 93 GLY A C 1
ATOM 631 O O . GLY A 1 93 ? 3.416 6.954 -7.205 1.00 91.25 93 GLY A O 1
ATOM 632 N N . TYR A 1 94 ? 2.500 5.035 -6.482 1.00 93.62 94 TYR A N 1
ATOM 633 C CA . TYR A 1 94 ? 1.287 5.560 -5.882 1.00 93.62 94 TYR A CA 1
ATOM 634 C C . TYR A 1 94 ? 1.221 5.235 -4.390 1.00 93.62 94 TYR A C 1
ATOM 636 O O . TYR A 1 94 ? 1.883 4.331 -3.873 1.00 93.62 94 TYR A O 1
ATOM 644 N N . ARG A 1 95 ? 0.448 6.039 -3.668 1.00 94.62 95 ARG A N 1
ATOM 645 C CA . ARG A 1 95 ? 0.128 5.853 -2.257 1.00 94.62 95 ARG A CA 1
ATOM 646 C C . ARG A 1 95 ? -1.378 5.874 -2.093 1.00 94.62 95 ARG A C 1
ATOM 648 O O . ARG A 1 95 ? -2.001 6.869 -2.458 1.00 94.62 95 ARG A O 1
ATOM 655 N N . VAL A 1 96 ? -1.922 4.833 -1.484 1.00 96.19 96 VAL A N 1
ATOM 656 C CA . VAL A 1 96 ? -3.325 4.760 -1.089 1.00 96.19 96 VAL A CA 1
ATOM 657 C C . VAL A 1 96 ? -3.410 4.995 0.413 1.00 96.19 96 VAL A C 1
ATOM 659 O O . VAL A 1 96 ? -2.672 4.392 1.196 1.00 96.19 96 VAL A O 1
ATOM 662 N N . ARG A 1 97 ? -4.266 5.935 0.809 1.00 95.56 97 ARG A N 1
ATOM 663 C CA . ARG A 1 97 ? -4.654 6.163 2.204 1.00 95.56 97 ARG A CA 1
ATOM 664 C C . ARG A 1 97 ? -5.993 5.483 2.410 1.00 95.56 97 ARG A C 1
ATOM 666 O O . ARG A 1 97 ? -6.971 5.943 1.838 1.00 95.56 97 ARG A O 1
ATOM 673 N N . VAL A 1 98 ? -6.009 4.420 3.193 1.00 95.56 98 VAL A N 1
ATOM 674 C CA . VAL A 1 98 ? -7.202 3.628 3.480 1.00 95.56 98 VAL A CA 1
ATOM 675 C C . VAL A 1 98 ? -7.680 3.993 4.885 1.00 95.56 98 VA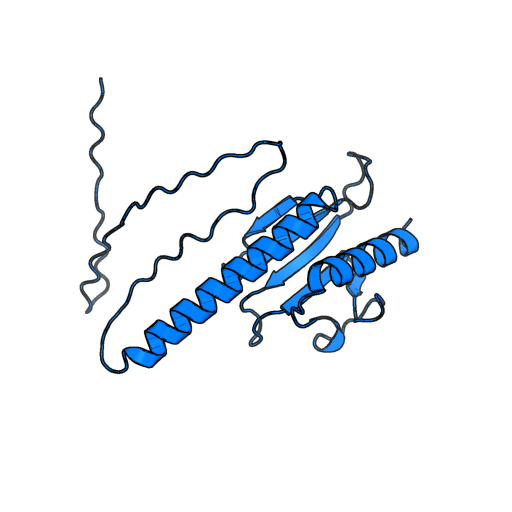L A C 1
ATOM 677 O O . VAL A 1 98 ? -6.867 3.916 5.812 1.00 95.56 98 VAL A O 1
ATOM 680 N N . PRO A 1 99 ? -8.930 4.449 5.065 1.00 93.56 99 PRO A N 1
ATOM 681 C CA . PRO A 1 99 ? -9.466 4.717 6.391 1.00 93.56 99 PRO A CA 1
ATOM 682 C C . PRO A 1 99 ? -9.601 3.412 7.180 1.00 93.56 99 PRO A C 1
ATOM 684 O O . PRO A 1 99 ? -9.860 2.340 6.622 1.00 93.56 99 PRO A O 1
ATOM 687 N N . MET A 1 100 ? -9.376 3.490 8.489 1.00 91.25 100 MET A N 1
ATOM 688 C CA . MET A 1 100 ? -9.460 2.313 9.350 1.00 91.25 100 MET A CA 1
ATOM 689 C C . MET A 1 100 ? -10.895 1.787 9.452 1.00 91.25 100 MET A C 1
ATOM 691 O O . MET A 1 100 ? -11.113 0.578 9.414 1.00 91.25 100 MET A O 1
ATOM 695 N N . THR A 1 101 ? -11.850 2.706 9.538 1.00 88.50 101 THR A N 1
ATOM 696 C CA . THR A 1 101 ? -13.284 2.460 9.677 1.00 88.50 101 THR A CA 1
ATOM 697 C C . THR A 1 101 ? -14.051 3.424 8.768 1.00 88.50 101 THR A C 1
ATOM 699 O O . THR A 1 101 ? -13.477 4.377 8.245 1.00 88.50 101 THR A O 1
ATOM 702 N N . ASP A 1 102 ? -15.355 3.204 8.609 1.00 85.25 102 ASP A N 1
ATOM 703 C CA . ASP A 1 102 ? -16.259 4.141 7.923 1.00 85.25 102 ASP A CA 1
ATOM 704 C C . ASP A 1 102 ? -16.578 5.401 8.753 1.00 85.25 102 ASP A C 1
ATOM 706 O O . ASP A 1 102 ? -17.351 6.260 8.328 1.00 85.25 102 ASP A O 1
ATOM 710 N N . ASP A 1 103 ? -16.027 5.499 9.965 1.00 85.75 103 ASP A N 1
ATOM 711 C CA . ASP A 1 103 ? -16.269 6.599 10.888 1.00 85.75 103 ASP A CA 1
ATOM 712 C C . ASP A 1 103 ? -15.392 7.796 10.486 1.00 85.75 103 ASP A C 1
ATOM 714 O O . ASP A 1 103 ? -14.165 7.735 10.565 1.00 85.75 103 ASP A O 1
ATOM 718 N N . GLU A 1 104 ? -16.008 8.896 10.038 1.00 82.38 104 GLU A N 1
ATOM 719 C CA . GLU A 1 104 ? -15.279 10.086 9.562 1.00 82.38 104 GLU A CA 1
ATOM 720 C C . GLU A 1 104 ? -14.427 10.753 10.662 1.00 82.38 104 GLU A C 1
ATOM 722 O O . GLU A 1 104 ? -13.515 11.525 10.356 1.00 82.38 104 GLU A O 1
ATOM 727 N N . ASP A 1 105 ? -14.708 10.445 11.932 1.00 86.00 105 ASP A N 1
ATOM 728 C CA . ASP A 1 105 ? -13.948 10.905 13.093 1.00 86.00 105 ASP A CA 1
ATOM 729 C C . ASP A 1 105 ? -12.714 10.018 13.400 1.00 86.00 105 ASP A C 1
ATOM 731 O O . ASP A 1 105 ? -11.857 10.416 14.197 1.00 86.00 105 ASP A O 1
ATOM 735 N N . ASP A 1 106 ? -12.576 8.833 12.781 1.00 84.88 106 ASP A N 1
ATOM 736 C CA . ASP A 1 106 ? -11.386 7.985 12.933 1.00 84.88 106 ASP A CA 1
ATOM 737 C C . ASP A 1 106 ? -10.267 8.432 11.983 1.00 84.88 106 ASP A C 1
ATOM 739 O O . ASP A 1 106 ? -10.201 8.100 10.800 1.00 84.88 106 ASP A O 1
ATOM 743 N N . GLU A 1 107 ? -9.316 9.184 12.531 1.00 87.75 107 GLU A N 1
ATOM 744 C CA . GLU A 1 107 ? -8.165 9.686 11.781 1.00 87.75 107 GLU A CA 1
ATOM 745 C C . GLU A 1 107 ? -7.106 8.603 11.474 1.00 87.75 107 GLU A C 1
ATOM 747 O O . GLU A 1 107 ? -6.096 8.887 10.810 1.00 87.75 107 GLU A O 1
ATOM 752 N N . ARG A 1 108 ? -7.277 7.367 11.972 1.00 92.25 108 ARG A N 1
ATOM 753 C CA . ARG A 1 108 ? -6.333 6.269 11.729 1.00 92.25 108 ARG A CA 1
ATOM 754 C C . ARG A 1 108 ? -6.415 5.821 10.276 1.00 92.25 108 ARG A C 1
ATOM 756 O O . ARG A 1 108 ? -7.483 5.629 9.703 1.00 92.25 108 ARG A O 1
ATOM 763 N N . ILE A 1 109 ? -5.243 5.612 9.682 1.00 94.31 109 ILE A N 1
ATOM 764 C CA . ILE A 1 109 ? -5.124 5.237 8.276 1.00 94.31 109 ILE A CA 1
ATOM 765 C C . ILE A 1 109 ? -4.141 4.095 8.072 1.00 94.31 109 ILE A C 1
ATOM 767 O O . ILE A 1 109 ? -3.046 4.078 8.639 1.00 94.31 109 ILE A O 1
ATOM 771 N N . ILE A 1 110 ? -4.496 3.195 7.167 1.00 95.44 110 ILE A N 1
ATOM 772 C CA . ILE A 1 110 ? -3.579 2.231 6.579 1.00 95.44 110 ILE A CA 1
ATOM 773 C C . ILE A 1 110 ? -2.978 2.882 5.327 1.00 95.44 110 ILE A C 1
ATOM 775 O O . ILE A 1 110 ? -3.659 3.495 4.504 1.00 95.44 110 ILE A O 1
ATOM 779 N N . LEU A 1 111 ? -1.658 2.821 5.212 1.00 96.06 111 LEU A N 1
ATOM 780 C CA . LEU A 1 111 ? -0.891 3.341 4.092 1.00 96.06 111 LEU A CA 1
ATOM 781 C C . LEU A 1 111 ? -0.424 2.188 3.216 1.00 96.06 111 LEU A C 1
ATOM 783 O O . LEU A 1 111 ? 0.485 1.446 3.595 1.00 96.06 111 LEU A O 1
ATOM 787 N N . VAL A 1 112 ? -0.976 2.119 2.010 1.00 96.56 112 VAL A N 1
ATOM 788 C CA . VAL A 1 112 ? -0.495 1.237 0.947 1.00 96.56 112 VAL A CA 1
ATOM 789 C C . VAL A 1 112 ? 0.389 2.045 0.009 1.00 96.56 112 VAL A C 1
ATOM 791 O O . VAL A 1 112 ? 0.049 3.154 -0.405 1.00 96.56 112 VAL A O 1
ATOM 794 N N . ARG A 1 113 ? 1.556 1.513 -0.333 1.00 94.56 113 ARG A N 1
ATOM 795 C CA . ARG A 1 113 ? 2.443 2.061 -1.361 1.00 94.56 113 ARG A CA 1
ATOM 796 C C . ARG A 1 113 ? 2.542 1.037 -2.475 1.00 94.56 113 ARG A C 1
ATOM 798 O O . ARG A 1 113 ? 2.946 -0.077 -2.185 1.00 94.56 113 ARG A O 1
ATOM 805 N N . VAL A 1 114 ? 2.252 1.429 -3.708 1.00 94.12 114 VAL A N 1
ATOM 806 C CA . VAL A 1 114 ? 2.412 0.593 -4.908 1.00 94.12 114 VAL A CA 1
ATOM 807 C C . VAL A 1 114 ? 3.447 1.276 -5.791 1.00 94.12 114 VAL A C 1
ATOM 809 O O . VAL A 1 114 ? 3.287 2.441 -6.142 1.00 94.12 114 VAL A O 1
ATOM 812 N N . MET A 1 115 ? 4.569 0.627 -6.068 1.00 90.44 115 MET A N 1
ATOM 813 C CA . MET A 1 115 ? 5.762 1.270 -6.611 1.00 90.44 115 MET A CA 1
ATOM 814 C C . MET A 1 115 ? 6.232 0.557 -7.873 1.00 90.44 115 MET A C 1
ATOM 816 O O . MET A 1 115 ? 6.669 -0.585 -7.796 1.00 90.44 115 MET A O 1
ATOM 820 N N . ALA A 1 116 ? 6.268 1.278 -8.995 1.00 86.62 116 ALA A N 1
ATOM 821 C CA . ALA A 1 116 ? 6.998 0.839 -10.184 1.00 86.62 116 ALA A CA 1
ATOM 822 C C . ALA A 1 116 ? 8.512 0.822 -9.909 1.00 86.62 116 ALA A C 1
ATOM 824 O O . ALA A 1 116 ? 9.227 -0.091 -10.304 1.00 86.62 116 ALA A O 1
ATOM 825 N N . ARG A 1 117 ? 9.030 1.824 -9.170 1.00 77.19 117 ARG A N 1
ATOM 826 C CA . ARG A 1 117 ? 10.460 1.894 -8.812 1.00 77.19 117 ARG A CA 1
ATOM 827 C C . ARG A 1 117 ? 10.734 2.639 -7.506 1.00 77.19 117 ARG A C 1
ATOM 829 O O . ARG A 1 117 ? 10.327 3.787 -7.327 1.00 77.19 117 ARG A O 1
ATOM 836 N N . GLY A 1 118 ? 11.526 2.066 -6.603 1.00 63.41 118 GLY A N 1
ATOM 837 C CA . GLY A 1 118 ? 11.873 2.703 -5.327 1.00 63.41 118 GLY A CA 1
ATOM 838 C C . GLY A 1 118 ? 12.891 1.924 -4.497 1.00 63.41 118 GLY A C 1
ATOM 839 O O . GLY A 1 118 ? 12.898 0.705 -4.504 1.00 63.41 118 GLY A O 1
ATOM 840 N N . GLY A 1 119 ? 13.787 2.621 -3.785 1.00 59.25 119 GLY A N 1
ATOM 841 C CA . GLY A 1 119 ? 14.729 1.980 -2.848 1.00 59.25 119 GLY A CA 1
ATOM 842 C C . GLY A 1 119 ? 15.750 1.019 -3.476 1.00 59.25 119 GLY A C 1
ATOM 843 O O . GLY A 1 119 ? 16.323 0.207 -2.763 1.00 59.25 119 GLY A O 1
ATOM 844 N N . GLY A 1 120 ? 15.970 1.091 -4.795 1.00 65.56 120 GLY A N 1
ATOM 845 C CA . GLY A 1 120 ? 16.785 0.117 -5.536 1.00 65.56 120 GLY A CA 1
ATOM 846 C C . GLY A 1 120 ? 16.017 -1.133 -5.983 1.00 65.56 120 GLY A C 1
ATOM 847 O O . GLY A 1 120 ? 16.631 -2.036 -6.536 1.00 65.56 120 GLY A O 1
ATOM 848 N N . ARG A 1 121 ? 14.697 -1.166 -5.760 1.00 74.25 121 ARG A N 1
ATOM 849 C CA . ARG A 1 121 ? 13.764 -2.214 -6.186 1.00 74.25 121 ARG A CA 1
ATOM 850 C C . ARG A 1 121 ? 12.795 -1.677 -7.238 1.00 74.25 121 ARG A C 1
ATOM 852 O O . ARG A 1 121 ? 12.587 -0.462 -7.353 1.00 74.25 121 ARG A O 1
ATOM 859 N N . GLU A 1 122 ? 12.211 -2.593 -7.987 1.00 83.69 122 GLU A N 1
ATOM 860 C CA . GLU A 1 122 ? 11.225 -2.354 -9.039 1.00 83.69 122 GLU A CA 1
ATOM 861 C C . GLU A 1 122 ? 9.980 -3.191 -8.721 1.00 83.69 122 GLU A C 1
ATOM 863 O O . GLU A 1 122 ? 10.102 -4.204 -8.037 1.00 83.69 122 GLU A O 1
ATOM 868 N N . ASN A 1 123 ? 8.802 -2.720 -9.134 1.00 87.00 123 ASN A N 1
ATOM 869 C CA . ASN A 1 123 ? 7.522 -3.438 -9.066 1.00 87.00 123 ASN A CA 1
ATOM 870 C C . ASN A 1 123 ? 7.203 -4.113 -7.729 1.00 87.00 123 ASN A C 1
ATOM 872 O O . ASN A 1 123 ? 7.110 -5.334 -7.628 1.00 87.00 123 ASN A O 1
ATOM 876 N N . TYR A 1 124 ? 6.992 -3.300 -6.696 1.00 92.50 124 TYR A N 1
ATOM 877 C CA . TYR A 1 124 ? 6.653 -3.798 -5.367 1.00 92.50 124 TYR A CA 1
ATOM 878 C C . TYR A 1 124 ? 5.526 -3.003 -4.717 1.00 92.50 124 TYR A C 1
ATOM 880 O O . TYR A 1 124 ? 5.340 -1.814 -4.993 1.00 92.50 124 TYR A O 1
ATOM 888 N N . TYR A 1 125 ? 4.827 -3.625 -3.776 1.00 94.75 125 TYR A N 1
ATOM 889 C CA . TYR A 1 125 ? 3.929 -2.941 -2.863 1.00 94.75 125 TYR A CA 1
ATOM 890 C C . TYR A 1 125 ? 4.362 -3.101 -1.403 1.00 94.75 125 TYR A C 1
ATOM 892 O O . TYR A 1 125 ? 5.209 -3.920 -1.048 1.00 94.75 125 TYR A O 1
ATOM 900 N N . ARG A 1 126 ? 3.832 -2.229 -0.546 1.00 94.69 126 ARG A N 1
ATOM 901 C CA . ARG A 1 126 ? 4.054 -2.251 0.901 1.00 94.69 126 ARG A CA 1
ATOM 902 C C . ARG A 1 126 ? 2.828 -1.716 1.620 1.00 94.69 126 ARG A C 1
ATOM 904 O O . ARG A 1 126 ? 2.420 -0.583 1.354 1.00 94.69 126 ARG A O 1
ATOM 911 N N . VAL A 1 127 ? 2.305 -2.487 2.567 1.00 96.62 127 VAL A N 1
ATOM 912 C CA . VAL A 1 127 ? 1.174 -2.104 3.422 1.00 96.62 127 VAL A CA 1
ATOM 913 C C . VAL A 1 127 ? 1.698 -1.742 4.810 1.00 96.62 127 VAL A C 1
ATOM 915 O O . VAL A 1 127 ? 2.599 -2.389 5.344 1.00 96.62 127 VAL A O 1
ATOM 918 N N . SER A 1 128 ? 1.204 -0.646 5.381 1.00 95.44 128 SER A N 1
ATOM 919 C CA . SER A 1 128 ? 1.691 -0.133 6.661 1.00 95.44 128 SER A CA 1
ATOM 920 C C . SER A 1 128 ? 0.616 0.558 7.475 1.00 95.44 128 SER A C 1
ATOM 922 O O . SER A 1 128 ? -0.261 1.209 6.924 1.00 95.44 128 SER A O 1
ATOM 924 N N . PHE A 1 129 ? 0.730 0.474 8.795 1.00 94.38 129 PHE A N 1
ATOM 925 C CA . PHE A 1 129 ? -0.150 1.140 9.744 1.00 94.38 129 PHE A CA 1
ATOM 926 C C . PHE A 1 129 ? 0.691 1.987 10.707 1.00 94.38 129 PHE A C 1
ATOM 928 O O . PHE A 1 129 ? 1.378 1.449 11.580 1.00 94.38 129 PHE A O 1
ATOM 935 N N . PRO A 1 130 ? 0.737 3.319 10.540 1.00 88.75 130 PRO A N 1
ATOM 936 C CA . PRO A 1 130 ? 1.443 4.194 11.468 1.00 88.75 130 PRO A CA 1
ATOM 937 C C . PRO A 1 130 ? 0.750 4.218 12.842 1.00 88.75 130 PRO A C 1
ATOM 939 O O . PRO A 1 130 ? -0.468 4.356 12.892 1.00 88.75 130 PRO A O 1
ATOM 942 N N . PRO A 1 131 ? 1.488 4.160 13.968 1.00 84.88 131 PRO A N 1
ATOM 943 C CA . PRO A 1 131 ? 2.948 4.116 14.101 1.00 84.88 131 PRO A CA 1
ATOM 944 C C . PRO A 1 131 ? 3.551 2.696 14.170 1.00 84.88 131 PRO A C 1
ATOM 946 O O . PRO A 1 131 ? 4.752 2.578 14.396 1.00 84.88 131 PRO A O 1
ATOM 949 N N . LYS A 1 132 ? 2.755 1.629 14.022 1.00 87.00 132 LYS A N 1
ATOM 950 C CA . LYS A 1 132 ? 3.173 0.229 14.237 1.00 87.00 132 LYS A CA 1
ATOM 951 C C . LYS A 1 132 ? 4.242 -0.250 13.257 1.00 87.00 132 LYS A C 1
ATOM 953 O O . LYS A 1 132 ? 5.155 -0.960 13.662 1.00 87.00 132 LYS A O 1
ATOM 958 N N . GLY A 1 133 ? 4.152 0.163 11.994 1.00 91.38 133 GLY A N 1
ATOM 959 C CA . GLY A 1 133 ? 5.117 -0.214 10.961 1.00 91.38 133 GLY A CA 1
ATOM 960 C C . GLY A 1 133 ? 4.450 -0.814 9.731 1.00 91.38 133 GLY A C 1
ATOM 961 O O . GLY A 1 133 ? 3.310 -0.483 9.421 1.00 91.38 133 GLY A O 1
ATOM 962 N N . ALA A 1 134 ? 5.189 -1.641 8.996 1.00 94.75 134 ALA A N 1
ATOM 963 C CA . ALA A 1 134 ? 4.677 -2.348 7.825 1.00 94.75 134 ALA A CA 1
ATOM 964 C C . ALA A 1 134 ? 4.466 -3.823 8.124 1.00 94.75 134 ALA A C 1
ATOM 966 O O . ALA A 1 134 ? 5.064 -4.334 9.069 1.00 94.75 134 ALA A O 1
ATOM 967 N N . VAL A 1 135 ? 3.621 -4.465 7.32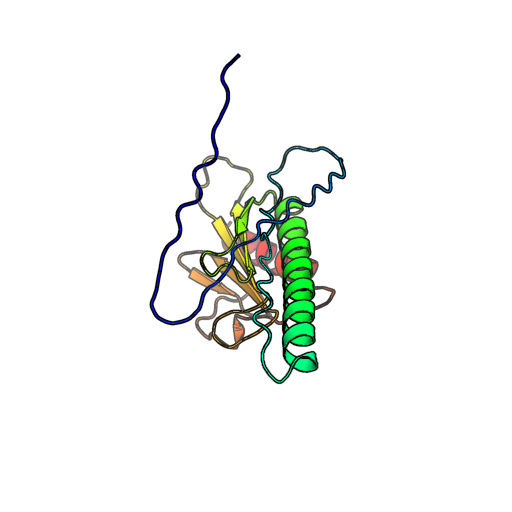7 1.00 95.00 135 VAL A N 1
ATOM 968 C CA . VAL A 1 135 ? 3.334 -5.889 7.474 1.00 95.00 135 VAL A CA 1
ATOM 969 C C . VAL A 1 135 ? 4.144 -6.735 6.498 1.00 95.00 135 VAL A C 1
ATOM 971 O O . VAL A 1 135 ? 4.477 -6.275 5.400 1.00 95.00 135 VAL A O 1
ATOM 974 N N . ASP A 1 136 ? 4.507 -7.935 6.934 1.00 94.38 136 ASP A N 1
ATOM 975 C CA . ASP A 1 136 ? 5.099 -8.980 6.102 1.00 94.38 136 ASP A CA 1
ATOM 976 C C . ASP A 1 136 ? 4.035 -9.754 5.300 1.00 94.38 136 ASP A C 1
ATOM 978 O O . ASP A 1 136 ? 2.891 -9.308 5.192 1.00 94.38 136 ASP A O 1
ATOM 982 N N . GLU A 1 137 ? 4.428 -10.865 4.671 1.00 90.81 137 GLU A N 1
ATOM 983 C CA . GLU A 1 137 ? 3.556 -11.683 3.814 1.00 90.81 137 GLU A CA 1
ATOM 984 C C . GLU A 1 137 ? 2.381 -12.287 4.595 1.00 90.81 137 GLU A C 1
ATOM 986 O O . GLU A 1 137 ? 1.260 -12.358 4.088 1.00 90.81 137 GLU A O 1
ATOM 991 N N . ASP A 1 138 ? 2.610 -12.620 5.865 1.00 90.69 138 ASP A N 1
ATOM 992 C CA . ASP A 1 138 ? 1.605 -13.179 6.761 1.00 90.69 138 ASP A CA 1
ATOM 993 C C . ASP A 1 138 ? 0.647 -12.101 7.298 1.00 90.69 138 ASP A C 1
ATOM 995 O O . ASP A 1 138 ? -0.439 -12.417 7.793 1.00 90.69 138 ASP A O 1
ATOM 999 N N . GLY A 1 139 ? 0.994 -10.820 7.146 1.00 90.56 139 GLY A N 1
ATOM 1000 C CA . GLY A 1 139 ? 0.256 -9.692 7.708 1.00 90.56 139 GLY A CA 1
ATOM 1001 C C . GLY A 1 139 ? 0.716 -9.323 9.124 1.00 90.56 139 GLY A C 1
ATOM 1002 O O . GLY A 1 139 ? 0.006 -8.607 9.839 1.00 90.56 139 GLY A O 1
ATOM 1003 N N . GLU A 1 140 ? 1.874 -9.810 9.571 1.00 92.88 140 GLU A N 1
ATOM 1004 C CA . GLU A 1 140 ? 2.477 -9.490 10.866 1.00 92.88 140 GLU A CA 1
ATOM 1005 C C . GLU A 1 140 ? 3.368 -8.248 10.763 1.00 92.88 140 GLU A C 1
ATOM 1007 O O . GLU A 1 140 ? 4.026 -8.001 9.753 1.00 92.88 140 GLU A O 1
ATOM 1012 N N . TYR A 1 141 ? 3.397 -7.418 11.810 1.00 93.19 141 TYR A N 1
ATOM 1013 C CA . TYR A 1 141 ? 4.238 -6.221 11.785 1.00 93.19 141 TYR A CA 1
ATOM 1014 C C . TYR A 1 141 ? 5.715 -6.592 11.820 1.00 93.19 141 TYR A C 1
ATOM 1016 O O . TYR A 1 141 ? 6.202 -7.194 12.778 1.00 93.19 141 TYR A O 1
ATOM 1024 N N . SER A 1 142 ? 6.453 -6.118 10.825 1.00 92.06 142 SER A N 1
ATOM 1025 C CA . SER A 1 142 ? 7.879 -6.358 10.704 1.00 92.06 142 SER A CA 1
ATOM 1026 C C . SER A 1 142 ? 8.648 -5.054 10.501 1.00 92.06 142 SER A C 1
ATOM 1028 O O . SER A 1 142 ? 8.205 -4.103 9.852 1.00 92.06 142 SER A O 1
ATOM 1030 N N . SER A 1 143 ? 9.835 -5.002 11.106 1.00 86.06 143 SER A N 1
ATOM 1031 C CA . SER A 1 143 ? 10.833 -3.956 10.848 1.00 86.06 143 SER A CA 1
ATOM 1032 C C . SER A 1 143 ? 11.830 -4.367 9.764 1.00 86.06 143 SER A C 1
ATOM 1034 O O . SER A 1 143 ? 12.680 -3.559 9.392 1.00 86.06 143 SER A O 1
ATOM 1036 N N . ASP A 1 144 ? 11.751 -5.607 9.275 1.00 86.38 144 ASP A N 1
ATOM 1037 C CA . ASP A 1 144 ? 12.617 -6.095 8.212 1.00 86.38 144 ASP A CA 1
ATOM 1038 C C . ASP A 1 144 ? 12.153 -5.549 6.852 1.00 86.38 144 ASP A C 1
ATOM 1040 O O . ASP A 1 144 ? 11.023 -5.758 6.400 1.00 86.38 144 ASP A O 1
ATOM 1044 N N . GLU A 1 145 ? 13.025 -4.794 6.186 1.00 79.88 145 GLU A N 1
ATOM 1045 C CA . GLU A 1 145 ? 12.700 -4.198 4.889 1.00 79.88 145 GLU A CA 1
ATOM 1046 C C . GLU A 1 145 ? 12.644 -5.243 3.766 1.00 79.88 145 GLU A C 1
ATOM 1048 O O . GLU A 1 145 ? 12.031 -4.989 2.733 1.00 79.88 145 GLU A O 1
ATOM 1053 N N . GLY A 1 146 ? 13.277 -6.408 3.918 1.00 83.81 146 GLY A N 1
ATOM 1054 C CA . GLY A 1 146 ? 13.139 -7.520 2.978 1.00 83.81 146 GLY A CA 1
ATOM 1055 C C . GLY A 1 146 ? 11.737 -8.116 3.026 1.00 83.81 146 GLY A C 1
ATOM 1056 O O . GLY A 1 146 ? 11.107 -8.233 1.985 1.00 83.81 146 GLY A O 1
ATOM 1057 N N . ALA A 1 147 ? 11.239 -8.386 4.231 1.00 87.94 147 ALA A N 1
ATOM 1058 C CA . ALA A 1 147 ? 9.953 -9.041 4.462 1.00 87.94 147 ALA A CA 1
ATOM 1059 C C . ALA A 1 147 ? 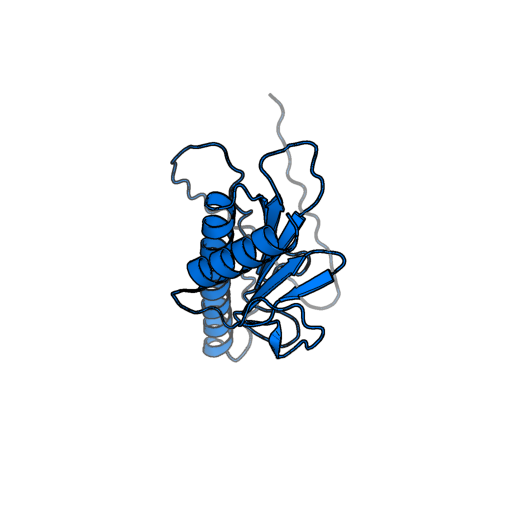8.726 -8.158 4.180 1.00 87.94 147 ALA A C 1
ATOM 1061 O O . ALA A 1 147 ? 7.639 -8.671 3.969 1.00 87.94 147 ALA A O 1
ATOM 1062 N N . THR A 1 148 ? 8.873 -6.829 4.198 1.00 91.31 148 THR A N 1
ATOM 1063 C CA . THR A 1 148 ? 7.740 -5.881 4.081 1.00 91.31 148 THR A CA 1
ATOM 1064 C C . THR A 1 148 ? 7.554 -5.283 2.686 1.00 91.31 148 THR A C 1
ATOM 1066 O O . THR A 1 148 ? 6.732 -4.382 2.500 1.00 91.31 148 THR A O 1
ATOM 1069 N N . HIS A 1 149 ? 8.365 -5.703 1.714 1.00 91.44 149 HIS A N 1
ATOM 1070 C CA . HIS A 1 149 ? 8.212 -5.305 0.318 1.00 91.44 149 HIS A CA 1
ATOM 1071 C C . HIS A 1 149 ? 7.829 -6.534 -0.487 1.00 91.44 149 HIS A C 1
ATOM 1073 O O . HIS A 1 149 ? 8.647 -7.432 -0.667 1.00 91.44 149 HIS A O 1
ATOM 1079 N N . HIS A 1 150 ? 6.613 -6.512 -1.002 1.00 91.56 150 HIS A N 1
ATOM 1080 C CA . HIS A 1 150 ? 6.014 -7.625 -1.718 1.00 91.56 150 HIS A CA 1
ATOM 1081 C C . HIS A 1 150 ? 6.091 -7.352 -3.210 1.00 91.56 150 HIS A C 1
ATOM 1083 O O . HIS A 1 150 ? 5.832 -6.225 -3.637 1.00 91.56 150 HIS A O 1
ATOM 1089 N N . GLU A 1 151 ? 6.492 -8.337 -4.003 1.00 91.12 151 GLU A N 1
ATOM 1090 C CA . GLU A 1 151 ? 6.503 -8.203 -5.461 1.00 91.12 151 GLU A CA 1
ATOM 1091 C C . GLU A 1 151 ? 5.070 -8.015 -5.979 1.00 91.12 151 GLU A C 1
ATOM 1093 O O . GLU A 1 151 ? 4.119 -8.581 -5.445 1.00 91.12 151 GLU A O 1
ATOM 1098 N N . ILE A 1 152 ? 4.896 -7.195 -7.016 1.00 90.06 152 ILE A N 1
ATOM 1099 C CA . ILE A 1 152 ? 3.585 -7.037 -7.651 1.00 90.06 152 ILE A CA 1
ATOM 1100 C C . ILE A 1 152 ? 3.297 -8.279 -8.505 1.00 90.06 152 ILE A C 1
ATOM 1102 O O . ILE A 1 152 ? 3.823 -8.424 -9.609 1.00 90.06 152 ILE A O 1
ATOM 1106 N N . SER A 1 153 ? 2.443 -9.159 -7.986 1.00 89.50 153 SER A N 1
ATOM 1107 C CA . SER A 1 153 ? 1.882 -10.315 -8.688 1.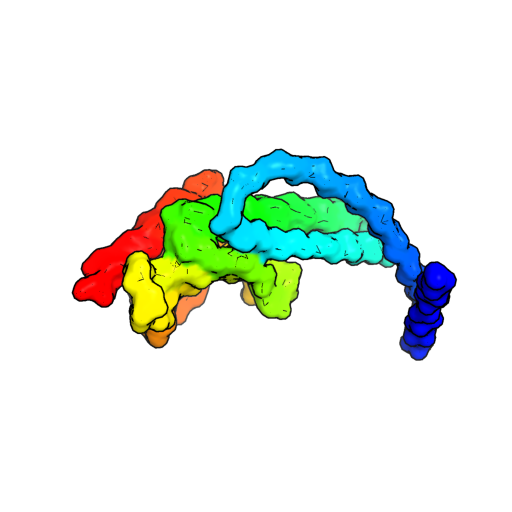00 89.50 153 SER A CA 1
ATOM 1108 C C . SER A 1 153 ? 0.626 -9.927 -9.493 1.00 89.50 153 SER A C 1
ATOM 1110 O O . SER A 1 153 ? 0.220 -8.759 -9.520 1.00 89.50 153 SER A O 1
ATOM 1112 N N . ASP A 1 154 ? 0.001 -10.885 -10.181 1.00 88.62 154 ASP A N 1
ATOM 1113 C CA . ASP A 1 154 ? -1.335 -10.702 -10.778 1.00 88.62 154 ASP A CA 1
ATOM 1114 C C . ASP A 1 154 ? -2.456 -10.683 -9.724 1.00 88.62 154 ASP A C 1
ATOM 1116 O O . ASP A 1 154 ? -3.523 -10.126 -9.972 1.00 88.62 154 ASP A O 1
ATOM 1120 N N . ASP A 1 155 ? -2.187 -11.208 -8.527 1.00 92.81 155 ASP A N 1
ATOM 1121 C CA . ASP A 1 155 ? -3.113 -11.258 -7.395 1.00 92.81 155 ASP A CA 1
ATOM 1122 C C . ASP A 1 155 ? -2.900 -10.102 -6.398 1.00 92.81 155 ASP A C 1
ATOM 1124 O O . ASP A 1 155 ? -3.593 -10.021 -5.382 1.00 92.81 155 ASP A O 1
ATOM 1128 N N . ALA A 1 156 ? -1.996 -9.161 -6.704 1.00 93.44 156 ALA A N 1
ATOM 1129 C CA . ALA A 1 156 ? -1.543 -8.114 -5.787 1.00 93.44 156 ALA A CA 1
ATOM 1130 C C . ALA A 1 156 ? -2.684 -7.305 -5.146 1.00 93.44 156 ALA A C 1
ATOM 1132 O O . ALA A 1 156 ? -2.591 -6.931 -3.980 1.00 93.44 156 ALA A O 1
ATOM 1133 N N . VAL A 1 157 ? -3.777 -7.042 -5.874 1.00 96.00 157 VAL A N 1
ATOM 1134 C CA . VAL A 1 157 ? -4.952 -6.351 -5.310 1.00 96.00 157 VAL A CA 1
ATOM 1135 C C . VAL A 1 157 ? -5.560 -7.166 -4.168 1.00 96.00 157 VAL A C 1
ATOM 1137 O O . VAL A 1 157 ? -5.815 -6.624 -3.096 1.00 96.00 157 VAL A O 1
ATOM 1140 N N . SER A 1 158 ? -5.753 -8.469 -4.369 1.00 96.31 158 SER A N 1
ATOM 1141 C CA . SER A 1 158 ? -6.335 -9.352 -3.353 1.00 96.31 158 SER A CA 1
ATOM 1142 C C . SER A 1 158 ? -5.402 -9.524 -2.156 1.00 96.31 158 SER A C 1
ATOM 1144 O O . SER A 1 158 ? -5.863 -9.484 -1.019 1.00 96.31 158 SER A O 1
ATOM 1146 N N . GLU A 1 159 ? -4.095 -9.639 -2.393 1.00 96.25 159 GLU A N 1
ATOM 1147 C CA . GLU A 1 159 ? -3.091 -9.726 -1.324 1.00 96.25 159 GLU A CA 1
ATOM 1148 C C . GLU A 1 159 ? -3.047 -8.444 -0.474 1.00 96.25 159 GLU A C 1
ATOM 1150 O O . GLU A 1 159 ? -2.996 -8.500 0.754 1.00 96.25 159 GLU A O 1
ATOM 1155 N N . ILE A 1 160 ? -3.124 -7.269 -1.111 1.00 97.31 160 ILE A N 1
ATOM 1156 C CA . ILE A 1 160 ? -3.192 -5.981 -0.408 1.00 97.31 160 ILE A CA 1
ATOM 1157 C C . ILE A 1 160 ? -4.459 -5.883 0.447 1.00 97.31 160 ILE A C 1
ATOM 1159 O O . ILE A 1 160 ? -4.384 -5.409 1.582 1.00 97.31 160 ILE A O 1
ATOM 1163 N N . LEU A 1 161 ? -5.612 -6.299 -0.086 1.00 96.81 161 LEU A N 1
ATOM 1164 C CA . LEU A 1 161 ? -6.881 -6.260 0.643 1.00 96.81 161 LEU A CA 1
ATOM 1165 C C . LEU A 1 161 ? -6.870 -7.212 1.847 1.00 96.81 161 LEU A C 1
ATOM 1167 O O . LEU A 1 161 ? -7.251 -6.792 2.936 1.00 96.81 161 LEU A O 1
ATOM 1171 N N . ASP A 1 162 ? -6.325 -8.423 1.703 1.00 96.81 162 ASP A N 1
ATOM 1172 C CA . ASP A 1 162 ? -6.123 -9.352 2.826 1.00 96.81 162 ASP A CA 1
ATOM 1173 C C . ASP A 1 162 ? -5.252 -8.732 3.934 1.00 96.81 162 ASP A C 1
ATOM 1175 O O . ASP A 1 162 ? -5.594 -8.789 5.117 1.00 96.81 162 ASP A O 1
ATOM 1179 N N . HIS A 1 163 ? -4.152 -8.063 3.571 1.00 96.94 163 HIS A N 1
ATOM 1180 C CA . HIS A 1 163 ? -3.309 -7.353 4.538 1.00 96.94 163 HIS A CA 1
ATOM 1181 C C . HIS A 1 163 ? -4.045 -6.202 5.234 1.00 96.94 163 HIS A C 1
ATOM 1183 O O . HIS A 1 163 ? -3.842 -5.985 6.431 1.00 96.94 163 HIS A O 1
ATOM 1189 N N . ILE A 1 164 ? -4.887 -5.460 4.510 1.00 96.19 164 ILE A N 1
ATOM 1190 C CA . ILE A 1 164 ? -5.730 -4.399 5.081 1.00 96.19 164 ILE A CA 1
ATOM 1191 C C . ILE A 1 164 ? -6.710 -4.988 6.099 1.00 96.19 164 ILE A C 1
ATOM 1193 O O . ILE A 1 164 ? -6.788 -4.474 7.216 1.00 96.19 164 ILE A O 1
ATOM 1197 N N . ASP A 1 165 ? -7.408 -6.068 5.749 1.00 95.75 165 ASP A N 1
ATOM 1198 C CA . ASP A 1 165 ? -8.386 -6.711 6.629 1.00 95.75 165 ASP A CA 1
ATOM 1199 C C . ASP A 1 165 ? -7.723 -7.285 7.884 1.00 95.75 165 ASP A C 1
ATOM 1201 O O . ASP A 1 165 ? -8.185 -7.032 8.994 1.00 95.75 165 ASP A O 1
ATOM 1205 N N . LYS A 1 166 ? -6.559 -7.933 7.757 1.00 95.38 166 LYS A N 1
ATOM 1206 C CA . LYS A 1 166 ? -5.780 -8.400 8.918 1.00 95.38 166 LYS A CA 1
ATOM 1207 C C . LYS A 1 166 ? -5.373 -7.266 9.859 1.00 95.38 166 LYS A C 1
ATOM 1209 O O . LYS A 1 166 ? -5.366 -7.447 11.077 1.00 95.38 166 LYS A O 1
ATOM 1214 N N . ILE A 1 167 ? -5.013 -6.097 9.321 1.00 94.81 167 ILE A N 1
ATOM 1215 C CA . ILE A 1 167 ? -4.728 -4.916 10.147 1.00 94.81 167 ILE A CA 1
ATOM 1216 C C . ILE A 1 167 ? -6.009 -4.436 10.838 1.00 94.81 167 ILE A C 1
ATOM 1218 O O . ILE A 1 167 ? -5.971 -4.148 12.036 1.00 94.81 167 ILE A O 1
ATOM 1222 N N . ARG A 1 168 ? -7.135 -4.379 10.114 1.00 93.50 168 ARG A N 1
ATOM 1223 C CA . ARG A 1 168 ? -8.442 -3.998 10.667 1.00 93.50 168 ARG A CA 1
ATOM 1224 C C . ARG A 1 168 ? -8.861 -4.905 11.815 1.00 93.50 168 ARG A C 1
ATOM 1226 O O . ARG A 1 168 ? -9.115 -4.401 12.906 1.00 93.50 168 ARG A O 1
ATOM 1233 N N . ASP A 1 169 ? -8.819 -6.214 11.616 1.00 92.69 169 ASP A N 1
ATOM 1234 C CA . ASP A 1 169 ? -9.180 -7.210 12.625 1.00 92.69 169 ASP A CA 1
ATOM 1235 C C . ASP A 1 169 ? -8.298 -7.139 13.879 1.00 92.69 169 ASP A C 1
ATOM 1237 O O . ASP A 1 169 ? -8.756 -7.420 14.986 1.00 92.69 169 ASP A O 1
ATOM 1241 N N . ARG A 1 170 ? -7.022 -6.766 13.726 1.00 90.75 170 ARG A N 1
ATOM 1242 C CA . ARG A 1 170 ? -6.069 -6.697 14.842 1.00 90.75 170 ARG A CA 1
ATOM 1243 C C . ARG A 1 170 ? -6.193 -5.417 15.672 1.00 90.75 170 ARG A C 1
ATOM 1245 O O . ARG A 1 170 ? -5.880 -5.441 16.862 1.00 90.75 170 ARG A O 1
ATOM 1252 N N . GLU A 1 171 ? -6.561 -4.298 15.054 1.00 86.62 171 GLU A N 1
ATOM 1253 C CA . GLU A 1 171 ? -6.541 -2.968 15.689 1.00 86.62 171 GLU A CA 1
ATOM 1254 C C . GLU A 1 171 ? -7.951 -2.384 15.949 1.00 86.62 171 GLU A C 1
ATOM 1256 O O . GLU A 1 171 ? -8.065 -1.208 16.331 1.00 86.62 171 GLU A O 1
ATOM 1261 N N . THR A 1 172 ? -9.002 -3.186 15.736 1.00 74.31 172 THR A N 1
ATOM 1262 C CA . THR A 1 172 ? -10.389 -2.930 16.177 1.00 74.31 172 THR A CA 1
ATOM 1263 C C . THR A 1 172 ? -10.604 -3.464 17.591 1.00 74.31 172 THR A C 1
ATOM 1265 O O . THR A 1 172 ? -11.229 -2.740 18.400 1.00 74.31 172 THR A O 1
#

Sequence (172 aa):
MVEWWTRVRTVLVAGVAAILVAAASGGGCGGGSSAGTCPEVENGAAALGLADGTRAAVLAADFSEDMERARDIAQDVADASDGTCKLAATGKGYRVRVPMTDDEDDERIILVRVMARGGGRENYYRVSFPPKGAVDEDGEYSSDEGATHHEISDDAVSEILDHIDKIRDRET

Radius of gyration: 19.87 Å; chains: 1; bounding box: 45×52×45 Å

Secondary structure (DSSP, 8-state):
-------------TT------------------SS-PPPP---------SS-HHHHHHHHHHHHHHHHHHHHHHHHHHHHTT-EEEE-TTSSEEEEEEESSS-TT---EEEEEEEEEETTEEEEEEEEETTTEEE-TTS-EE--TTTT-EE--SSHHHHHHHHHHHHHHHH-

pLDDT: mean 71.71, std 25.4, range [25.69, 97.31]

Foldseek 3Di:
DDDDDDDDDDDDDPDDPDDDDDDDDDDDDDDDDDDDQEDDLPPPPPPPDDDDPPVVVVVSVLQVVLAVLLSVLLRLLCVVQVWHKYQDPVNFHIKTWHFLDPDPPRPWTKIKTAGCDDPNDGAWIFIATPPQATAFQVLDRDPDPVRGIGHDDPCNSVSNVVSSVSVSVVVD